Protein AF-A0A6I5X040-F1 (afdb_monomer)

Nearest PDB structures (foldseek):
  6suw-assembly3_V  TM=7.604E-01  e=8.704E-01  Rhodospirillum rubrum ATCC 11170
  5fej-assembly2_B  TM=8.770E-01  e=2.770E+00  Synechocystis sp. PCC 6803
  7qhm-assembly1_L  TM=7.697E-01  e=8.265E+00  Corynebacterium glutamicum ATCC 13032
  2crb-assembly1_A  TM=3.956E-01  e=2.770E+00  Mus musculus

Secondary structure (DSSP, 8-state):
-PPPHHHHHHHHHHHHHHHHHH---HHHHHHHHHHHHHHHHHHHHHHHHHHTTTS-SS---------------------------

Sequence (85 aa):
MSISNIEYYRKRIEEESRRAASETDPSVRHVHRSLVKMYRNRLQAEELRAELLPSSAAQRPNTGVDLARRDTYTPSTSRVPTASA

pLDDT: mean 76.59, std 22.44, range [42.72, 98.5]

Radius of gyration: 28.72 Å; Cα contacts (8 Å, |Δi|>4): 37; chains: 1; bounding box: 78×29×64 Å

Structure (mmCIF, N/CA/C/O backbone):
data_AF-A0A6I5X040-F1
#
_entry.id   AF-A0A6I5X040-F1
#
loop_
_atom_site.group_PDB
_atom_site.id
_atom_site.type_symbol
_atom_site.labe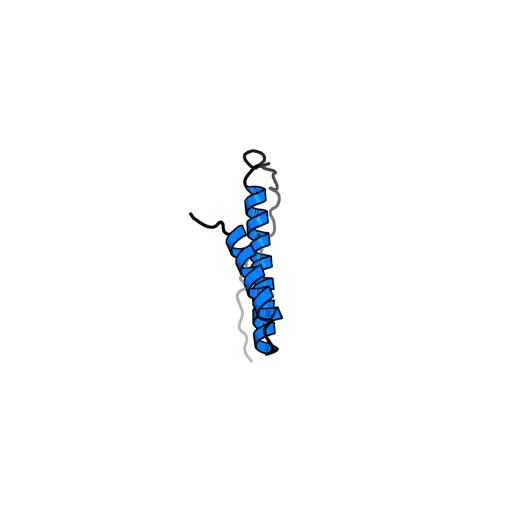l_atom_id
_atom_site.label_alt_id
_atom_site.label_comp_id
_atom_site.label_asym_id
_atom_site.label_entity_id
_atom_site.label_seq_id
_atom_site.pdbx_PDB_ins_code
_atom_site.Cartn_x
_atom_site.Cartn_y
_atom_site.Cartn_z
_atom_site.occupancy
_atom_site.B_iso_or_equiv
_atom_site.auth_seq_id
_atom_site.auth_comp_id
_atom_site.auth_asym_id
_atom_site.auth_atom_id
_atom_site.pdbx_PDB_model_num
ATOM 1 N N . MET A 1 1 ? 1.894 -14.168 18.878 1.00 47.94 1 MET A N 1
ATOM 2 C CA . MET A 1 1 ? 1.712 -12.699 18.878 1.00 47.94 1 MET A CA 1
ATOM 3 C C . MET A 1 1 ? 0.876 -12.329 17.663 1.00 47.94 1 MET A C 1
ATOM 5 O O . MET A 1 1 ? 1.283 -12.673 16.562 1.00 47.94 1 MET A O 1
ATOM 9 N N . SER A 1 2 ? -0.299 -11.722 17.855 1.00 70.12 2 SER A N 1
ATOM 10 C CA . SER A 1 2 ? -1.129 -11.220 16.749 1.00 70.12 2 SER A CA 1
ATOM 11 C C . SER A 1 2 ? -0.706 -9.789 16.439 1.00 70.12 2 SER A C 1
ATOM 13 O O . SER A 1 2 ? -0.678 -8.966 17.347 1.00 70.12 2 SER A O 1
ATOM 15 N N . ILE A 1 3 ? -0.363 -9.501 15.185 1.00 75.44 3 ILE A N 1
ATOM 16 C CA . ILE A 1 3 ? -0.117 -8.131 14.717 1.00 75.44 3 ILE A CA 1
ATOM 17 C C . ILE A 1 3 ? -1.455 -7.384 14.677 1.00 75.44 3 ILE A C 1
ATOM 19 O O . ILE A 1 3 ? -2.464 -7.953 14.253 1.00 75.44 3 ILE A O 1
ATOM 23 N N . SER A 1 4 ? -1.472 -6.126 15.120 1.00 89.44 4 SER A N 1
ATOM 24 C CA . SER A 1 4 ? -2.655 -5.269 14.985 1.00 89.44 4 SER A CA 1
ATOM 25 C C . SER A 1 4 ? -2.867 -4.849 13.524 1.00 89.44 4 SER A C 1
ATOM 27 O O . SER A 1 4 ? -1.908 -4.715 12.763 1.00 89.44 4 SER A O 1
ATOM 29 N N . ASN A 1 5 ? -4.113 -4.594 13.107 1.00 90.19 5 ASN A N 1
ATOM 30 C CA . ASN A 1 5 ? -4.400 -4.129 11.739 1.00 90.19 5 ASN A CA 1
ATOM 31 C C . ASN A 1 5 ? -3.622 -2.848 11.382 1.00 90.19 5 ASN A C 1
ATOM 33 O O . ASN A 1 5 ? -3.147 -2.702 10.258 1.00 90.19 5 ASN A O 1
ATOM 37 N N . ILE A 1 6 ? -3.440 -1.946 12.353 1.00 93.31 6 ILE A N 1
ATOM 38 C CA . ILE A 1 6 ? -2.666 -0.705 12.205 1.00 93.31 6 ILE A CA 1
ATOM 39 C C . ILE A 1 6 ? -1.203 -1.024 11.868 1.00 93.31 6 ILE A C 1
ATOM 41 O O . ILE A 1 6 ? -0.665 -0.520 10.880 1.00 93.31 6 ILE A O 1
ATOM 45 N N . GLU A 1 7 ? -0.557 -1.898 12.641 1.00 94.56 7 GLU A N 1
ATOM 46 C CA . GLU A 1 7 ? 0.825 -2.323 12.382 1.00 94.56 7 GLU A CA 1
ATOM 47 C C . GLU A 1 7 ? 0.957 -3.084 11.061 1.00 94.56 7 GLU A C 1
ATOM 49 O O . GLU A 1 7 ? 1.921 -2.875 10.320 1.00 94.56 7 GLU A O 1
ATOM 54 N N . TYR A 1 8 ? -0.030 -3.921 10.730 1.00 95.62 8 TYR A N 1
ATOM 55 C CA . TYR A 1 8 ? -0.086 -4.615 9.449 1.00 95.62 8 TYR A CA 1
ATOM 56 C C . TYR A 1 8 ? -0.071 -3.619 8.284 1.00 95.62 8 TYR A C 1
ATOM 58 O O . TYR A 1 8 ? 0.788 -3.712 7.403 1.00 95.62 8 TYR A O 1
ATOM 66 N N . TYR A 1 9 ? -0.971 -2.630 8.287 1.00 97.12 9 TYR A N 1
ATOM 67 C CA . TYR A 1 9 ? -1.045 -1.655 7.201 1.00 97.12 9 TYR A CA 1
ATOM 68 C C . TYR A 1 9 ? 0.189 -0.753 7.138 1.00 97.12 9 TYR A C 1
ATOM 70 O O . TYR A 1 9 ? 0.684 -0.504 6.038 1.00 97.12 9 TYR A O 1
ATOM 78 N N . ARG A 1 10 ? 0.755 -0.332 8.279 1.00 97.06 10 ARG A N 1
ATOM 79 C CA . ARG A 1 10 ? 2.020 0.428 8.315 1.00 97.06 10 ARG A CA 1
ATOM 80 C C . ARG A 1 10 ? 3.163 -0.342 7.654 1.00 97.06 10 ARG A C 1
ATOM 82 O O . ARG A 1 10 ? 3.826 0.196 6.768 1.00 97.06 10 ARG A O 1
ATOM 89 N N . LYS A 1 11 ? 3.328 -1.621 8.001 1.00 97.44 11 LYS A N 1
ATOM 90 C CA . LYS A 1 11 ? 4.364 -2.482 7.416 1.00 97.44 11 LYS A CA 1
ATOM 91 C C . LYS A 1 11 ? 4.179 -2.667 5.907 1.00 97.44 11 LYS A C 1
ATOM 93 O O . LYS A 1 11 ? 5.150 -2.624 5.156 1.00 97.44 11 LYS A O 1
ATOM 98 N N . ARG A 1 12 ? 2.938 -2.842 5.440 1.00 97.56 12 ARG A N 1
ATOM 99 C CA . ARG A 1 12 ? 2.646 -2.984 4.001 1.00 97.56 12 ARG A CA 1
ATOM 100 C C . ARG A 1 12 ? 2.887 -1.687 3.231 1.00 97.56 12 ARG A C 1
ATOM 102 O O . ARG A 1 12 ? 3.402 -1.742 2.120 1.00 97.56 12 ARG A O 1
ATOM 109 N N . ILE A 1 13 ? 2.578 -0.528 3.815 1.00 98.31 13 ILE A N 1
ATOM 110 C CA . ILE A 1 13 ? 2.894 0.780 3.219 1.00 98.31 13 ILE A CA 1
ATOM 111 C C . ILE A 1 13 ? 4.402 0.939 3.040 1.00 98.31 13 ILE A C 1
ATOM 113 O O . ILE A 1 13 ? 4.837 1.350 1.966 1.00 98.31 13 ILE A O 1
ATOM 117 N N . GLU A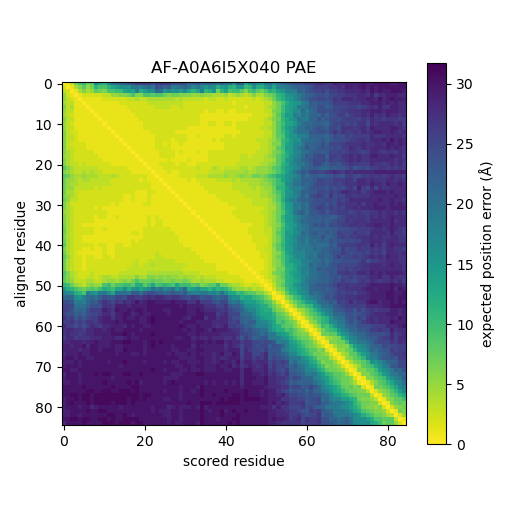 1 14 ? 5.192 0.620 4.064 1.00 98.19 14 GLU A N 1
ATOM 118 C CA . GLU A 1 14 ? 6.653 0.694 4.002 1.00 98.19 14 GLU A CA 1
ATOM 119 C C . GLU A 1 14 ? 7.213 -0.243 2.922 1.00 98.19 14 GLU A C 1
ATOM 121 O O . GLU A 1 14 ? 7.981 0.182 2.056 1.00 98.19 14 GLU A O 1
ATOM 126 N N . GLU A 1 15 ? 6.768 -1.501 2.921 1.00 98.19 15 GLU A N 1
ATOM 127 C CA . GLU A 1 15 ? 7.215 -2.512 1.967 1.00 98.19 15 GLU A CA 1
ATOM 128 C C . GLU A 1 15 ? 6.913 -2.116 0.515 1.00 98.19 15 GLU A C 1
ATOM 130 O O . GLU A 1 15 ? 7.811 -2.140 -0.330 1.00 98.19 15 GLU A O 1
ATOM 135 N N . GLU A 1 16 ? 5.672 -1.724 0.221 1.00 98.19 16 GLU A N 1
ATOM 136 C CA . GLU A 1 16 ? 5.260 -1.340 -1.131 1.00 98.19 16 GLU A CA 1
ATOM 137 C C . GLU A 1 16 ? 5.883 -0.006 -1.566 1.00 98.19 16 GLU A C 1
ATOM 139 O O . GLU A 1 16 ? 6.212 0.164 -2.738 1.00 98.19 16 GLU A O 1
ATOM 144 N N . SER A 1 17 ? 6.130 0.923 -0.634 1.00 98.25 17 SER A N 1
ATOM 145 C CA . SER A 1 17 ? 6.855 2.167 -0.936 1.00 98.25 17 SER A CA 1
ATOM 146 C C . SER A 1 17 ? 8.302 1.884 -1.331 1.00 98.25 17 SER A C 1
ATOM 148 O O . SER A 1 17 ? 8.800 2.462 -2.297 1.00 98.25 17 SER A O 1
ATOM 150 N N . ARG A 1 18 ? 8.967 0.958 -0.628 1.00 98.50 18 ARG A N 1
ATOM 151 C CA . ARG A 1 18 ? 10.325 0.520 -0.967 1.00 98.50 18 ARG A CA 1
ATOM 152 C C . ARG A 1 18 ? 10.362 -0.173 -2.328 1.00 98.50 18 ARG A C 1
ATOM 154 O O . ARG A 1 18 ? 11.215 0.168 -3.139 1.00 98.50 18 ARG A O 1
ATOM 161 N N . ARG A 1 19 ? 9.414 -1.079 -2.604 1.00 97.56 19 ARG A N 1
ATOM 162 C CA . ARG A 1 19 ? 9.285 -1.739 -3.918 1.00 97.56 19 ARG A CA 1
ATOM 163 C C . ARG A 1 19 ? 9.080 -0.717 -5.034 1.00 97.56 19 ARG A C 1
ATOM 165 O O . ARG A 1 19 ? 9.797 -0.751 -6.024 1.00 97.56 19 ARG A O 1
ATOM 172 N N . ALA A 1 20 ? 8.190 0.258 -4.839 1.00 97.62 20 ALA A N 1
ATOM 173 C CA . ALA A 1 20 ? 7.973 1.338 -5.801 1.00 97.62 20 ALA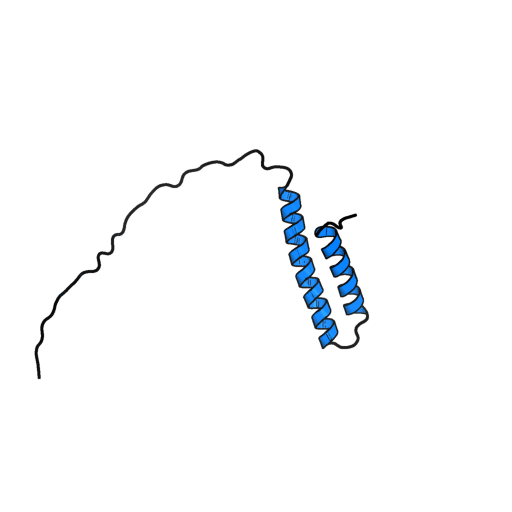 A CA 1
ATOM 174 C C . ALA A 1 20 ? 9.226 2.196 -6.056 1.00 97.62 20 ALA A C 1
ATOM 176 O O . ALA A 1 20 ? 9.363 2.750 -7.145 1.00 97.62 20 ALA A O 1
ATOM 177 N N . ALA A 1 21 ? 10.100 2.357 -5.058 1.00 97.50 21 ALA A N 1
ATOM 178 C CA . ALA A 1 21 ? 11.333 3.130 -5.184 1.00 97.50 21 ALA A CA 1
ATOM 179 C C . ALA A 1 21 ? 12.432 2.369 -5.943 1.00 97.50 21 ALA A C 1
ATOM 181 O O . ALA A 1 21 ? 13.195 2.993 -6.675 1.00 97.50 21 ALA A O 1
ATOM 182 N N . SER A 1 22 ? 12.498 1.043 -5.789 1.00 96.88 22 SER A N 1
ATOM 183 C CA . SER A 1 22 ? 13.448 0.186 -6.511 1.00 96.88 22 SER A CA 1
ATOM 184 C C . SER A 1 22 ? 12.958 -0.265 -7.890 1.00 96.88 22 SER A C 1
ATOM 186 O O . SER A 1 22 ? 13.755 -0.769 -8.674 1.00 96.88 22 SER A O 1
ATOM 188 N N . GLU A 1 23 ? 11.663 -0.125 -8.181 1.00 97.62 23 GLU A N 1
ATOM 189 C CA . GLU A 1 23 ? 11.058 -0.604 -9.425 1.00 97.62 23 GLU A CA 1
ATOM 190 C C . GLU A 1 23 ? 11.375 0.309 -10.619 1.00 97.62 23 GLU A C 1
ATOM 192 O O . GLU A 1 23 ? 11.097 1.520 -10.617 1.00 97.62 23 GLU A O 1
ATOM 197 N N . THR A 1 24 ? 11.925 -0.295 -11.669 1.00 97.50 24 THR A N 1
ATOM 198 C CA . THR A 1 24 ? 12.310 0.379 -12.909 1.00 97.50 24 THR A CA 1
ATOM 199 C C . THR A 1 24 ? 11.138 0.444 -13.882 1.00 97.50 24 THR A C 1
ATOM 201 O O . THR A 1 24 ? 10.950 1.491 -14.516 1.00 97.50 24 THR A O 1
ATOM 204 N N . ASP A 1 25 ? 10.293 -0.593 -13.927 1.00 98.19 25 ASP A N 1
ATOM 205 C CA . ASP A 1 25 ? 9.117 -0.639 -14.790 1.00 98.19 25 ASP A CA 1
ATOM 206 C C . ASP A 1 25 ? 8.051 0.377 -14.320 1.00 98.19 25 ASP A C 1
ATOM 208 O O . ASP A 1 25 ? 7.569 0.329 -13.181 1.00 98.19 25 ASP A O 1
ATOM 212 N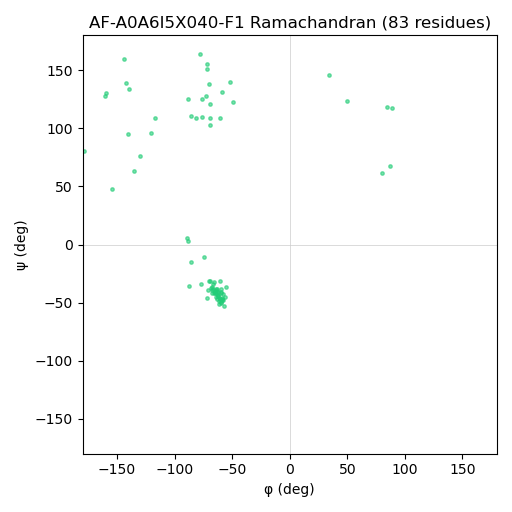 N . PRO A 1 26 ? 7.647 1.336 -15.173 1.00 96.50 26 PRO A N 1
ATOM 213 C CA . PRO A 1 26 ? 6.704 2.382 -14.788 1.00 96.50 26 PRO A CA 1
ATOM 214 C C . PRO A 1 26 ? 5.298 1.854 -14.469 1.00 96.50 26 PRO A C 1
ATOM 216 O O . PRO A 1 26 ? 4.628 2.424 -13.602 1.00 96.50 26 PRO A O 1
ATOM 219 N N . SER A 1 27 ? 4.858 0.783 -15.128 1.00 98.00 27 SER A N 1
ATOM 220 C CA . SER A 1 27 ? 3.555 0.151 -14.912 1.00 98.00 27 SER A CA 1
ATOM 221 C C . SER A 1 27 ? 3.535 -0.580 -13.574 1.00 98.00 27 SER A C 1
ATOM 223 O O . SER A 1 27 ? 2.626 -0.377 -12.768 1.00 98.00 27 SER A O 1
ATOM 225 N N . VAL A 1 28 ? 4.579 -1.358 -13.277 1.00 97.56 28 VAL A N 1
ATOM 226 C CA . VAL A 1 28 ? 4.701 -2.074 -11.997 1.00 97.56 28 VAL A CA 1
ATOM 227 C C . VAL A 1 28 ? 4.854 -1.083 -10.839 1.00 97.56 28 VAL A C 1
ATOM 229 O O . VAL A 1 28 ? 4.157 -1.174 -9.823 1.00 97.56 28 VAL A O 1
ATOM 232 N N . ARG A 1 29 ? 5.657 -0.030 -11.023 1.00 98.06 29 ARG A N 1
ATOM 233 C CA . ARG A 1 29 ? 5.785 1.065 -10.051 1.00 98.06 29 ARG A CA 1
ATOM 234 C C . ARG A 1 29 ? 4.455 1.772 -9.794 1.00 98.06 29 ARG A C 1
ATOM 236 O O . ARG A 1 29 ? 4.177 2.159 -8.655 1.00 98.06 29 ARG A O 1
ATOM 243 N N . HIS A 1 30 ? 3.625 1.956 -10.823 1.00 97.88 30 HIS A N 1
ATOM 244 C CA . HIS A 1 30 ? 2.284 2.516 -10.661 1.00 97.88 30 HIS A CA 1
ATOM 245 C C . HIS A 1 30 ? 1.406 1.625 -9.773 1.00 97.88 30 HIS A C 1
ATOM 247 O O . HIS A 1 30 ? 0.745 2.141 -8.870 1.00 97.88 30 HIS A O 1
ATOM 253 N N . VAL A 1 31 ? 1.449 0.303 -9.962 1.00 98.38 31 VAL A N 1
ATOM 254 C CA . VAL A 1 31 ? 0.716 -0.654 -9.118 1.00 98.38 31 VAL A CA 1
ATOM 255 C C . VAL A 1 31 ? 1.149 -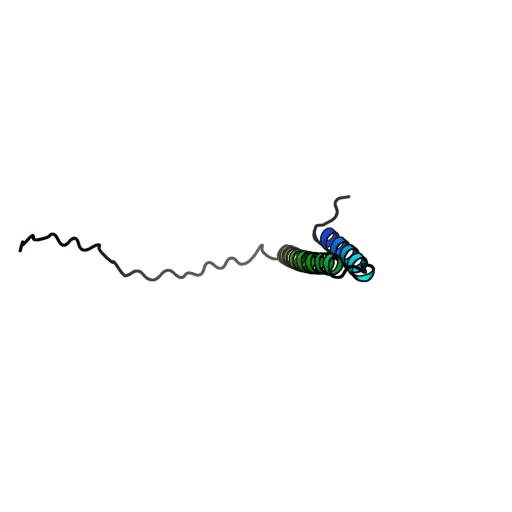0.537 -7.656 1.00 98.38 31 VAL A C 1
ATOM 257 O O . VAL A 1 31 ? 0.293 -0.348 -6.790 1.00 98.38 31 VAL A O 1
ATOM 260 N N . HIS A 1 32 ? 2.454 -0.542 -7.368 1.00 98.12 32 HIS A N 1
ATOM 261 C CA . HIS A 1 32 ? 2.958 -0.378 -5.998 1.00 98.12 32 HIS A CA 1
ATOM 262 C C . HIS A 1 32 ? 2.495 0.941 -5.358 1.00 98.12 32 HIS A C 1
ATOM 264 O O . HIS A 1 32 ? 2.030 0.961 -4.218 1.00 98.12 32 HIS A O 1
ATOM 270 N N . ARG A 1 33 ? 2.523 2.055 -6.103 1.00 97.06 33 ARG A N 1
ATOM 271 C CA . ARG A 1 33 ? 2.003 3.350 -5.621 1.00 97.06 33 ARG A CA 1
ATOM 272 C C . ARG A 1 33 ? 0.500 3.312 -5.337 1.00 97.06 33 ARG A C 1
ATOM 274 O O . ARG A 1 33 ? 0.049 3.914 -4.361 1.00 97.06 33 ARG A O 1
ATOM 281 N N . SER A 1 34 ? -0.276 2.617 -6.163 1.00 98.38 34 SER A N 1
ATOM 282 C CA . SER A 1 34 ? -1.716 2.439 -5.959 1.00 98.38 34 SER A CA 1
ATOM 283 C C . SER A 1 34 ? -2.016 1.580 -4.727 1.00 98.38 34 SER A C 1
ATOM 285 O O . SER A 1 34 ? -2.902 1.929 -3.945 1.00 98.38 34 SER A O 1
ATOM 287 N N . LEU A 1 35 ? -1.225 0.532 -4.479 1.00 97.88 35 LEU A N 1
ATOM 288 C CA . LEU A 1 35 ? -1.304 -0.262 -3.250 1.00 97.88 35 LEU A CA 1
ATOM 289 C C . LEU A 1 35 ? -0.985 0.581 -2.009 1.00 97.88 35 LEU A C 1
ATOM 291 O O . LEU A 1 35 ? -1.741 0.546 -1.041 1.00 97.88 35 LEU A O 1
ATOM 295 N N . VAL A 1 36 ? 0.063 1.412 -2.050 1.00 98.06 36 VAL A N 1
ATOM 296 C CA . VAL A 1 36 ? 0.391 2.344 -0.954 1.00 98.06 36 VAL A CA 1
ATOM 297 C C . VAL A 1 36 ? -0.784 3.272 -0.636 1.00 98.06 36 VAL A C 1
ATOM 299 O O . VAL A 1 36 ? -1.124 3.446 0.535 1.00 98.06 36 VAL A O 1
ATOM 302 N N . LYS A 1 37 ? -1.439 3.847 -1.654 1.00 97.94 37 LYS A N 1
ATOM 303 C CA . LYS A 1 37 ? -2.633 4.690 -1.454 1.00 97.94 37 LYS A CA 1
ATOM 304 C C . LYS A 1 37 ? -3.769 3.914 -0.790 1.00 97.94 37 LYS A C 1
ATOM 306 O O . LYS A 1 37 ? -4.350 4.394 0.179 1.00 97.94 37 LYS A O 1
ATOM 311 N N . MET A 1 38 ? -4.055 2.707 -1.277 1.00 98.25 38 MET A N 1
ATOM 312 C CA . MET A 1 38 ? -5.098 1.854 -0.709 1.00 98.25 38 MET A CA 1
ATOM 313 C C . MET A 1 38 ? -4.824 1.541 0.768 1.00 98.25 38 MET A C 1
ATOM 315 O O . MET A 1 38 ? -5.716 1.698 1.601 1.00 98.25 38 MET A O 1
ATOM 319 N N . TYR A 1 39 ? -3.595 1.144 1.109 1.00 97.88 39 TYR A N 1
ATOM 320 C CA . TYR A 1 39 ? -3.236 0.825 2.488 1.00 97.88 39 TYR A CA 1
ATOM 321 C C . TYR A 1 39 ? -3.258 2.049 3.403 1.00 97.88 39 TYR A C 1
ATOM 323 O O . TYR A 1 39 ? -3.666 1.914 4.550 1.00 97.88 39 TYR A O 1
ATOM 331 N N . ARG A 1 40 ? -2.902 3.246 2.914 1.00 97.44 40 ARG A N 1
ATOM 332 C CA . ARG A 1 40 ? -3.052 4.492 3.687 1.00 97.44 40 ARG A CA 1
ATOM 333 C C . ARG A 1 40 ? -4.512 4.784 4.026 1.00 97.44 40 ARG A C 1
ATOM 335 O O . ARG A 1 40 ? -4.806 5.078 5.178 1.00 97.44 40 ARG A O 1
ATOM 342 N N . ASN A 1 41 ? -5.422 4.626 3.065 1.00 96.75 41 ASN A N 1
ATOM 343 C CA . ASN A 1 41 ? -6.853 4.822 3.312 1.00 96.75 41 ASN A CA 1
ATOM 344 C C . ASN A 1 41 ? -7.393 3.812 4.339 1.00 9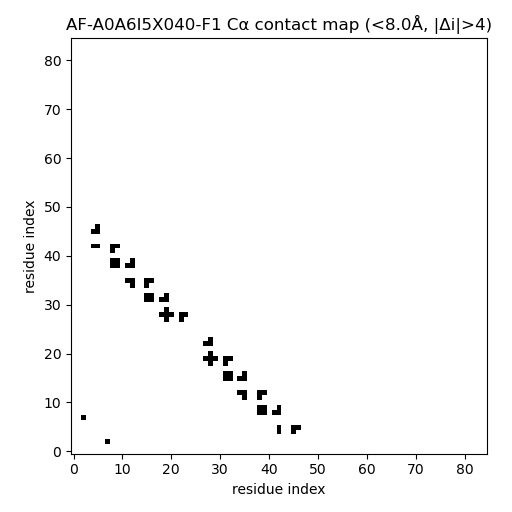6.75 41 ASN A C 1
A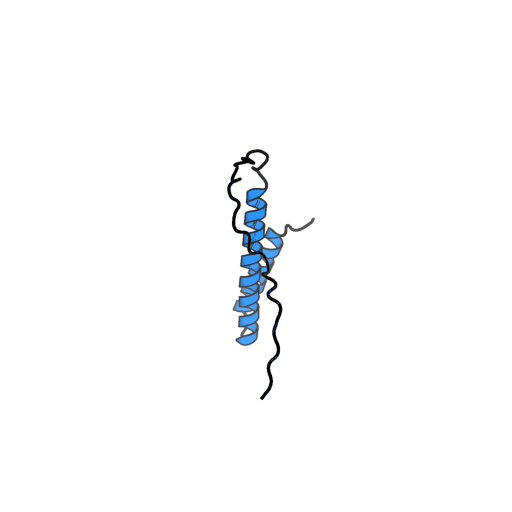TOM 346 O O . ASN A 1 41 ? -8.196 4.163 5.200 1.00 96.75 41 ASN A O 1
ATOM 350 N N . ARG A 1 42 ? -6.940 2.552 4.270 1.00 96.00 42 ARG A N 1
ATOM 351 C CA . ARG A 1 42 ? -7.306 1.519 5.254 1.00 96.00 42 ARG A CA 1
ATOM 352 C C . ARG A 1 42 ? -6.721 1.806 6.635 1.00 96.00 42 ARG A C 1
ATOM 354 O O . ARG A 1 42 ? -7.438 1.675 7.618 1.00 96.00 42 ARG A O 1
ATOM 361 N N . LEU A 1 43 ? -5.464 2.243 6.701 1.00 96.25 43 LEU A N 1
ATOM 362 C CA . LEU A 1 43 ? -4.804 2.629 7.945 1.00 96.25 43 LEU A CA 1
ATOM 363 C C . LEU A 1 43 ? -5.561 3.765 8.643 1.00 96.25 43 LEU A C 1
ATOM 365 O O . LEU A 1 43 ? -5.869 3.629 9.818 1.00 96.25 43 LEU A O 1
ATOM 369 N N . GLN A 1 44 ? -5.941 4.816 7.912 1.00 95.25 44 GLN A N 1
ATOM 370 C CA . GLN A 1 44 ? -6.725 5.925 8.469 1.00 95.25 44 GLN A CA 1
ATOM 371 C C . GLN A 1 44 ? -8.079 5.466 9.024 1.00 95.25 44 GLN A C 1
ATOM 373 O O . GLN A 1 44 ? -8.486 5.911 10.091 1.00 95.25 44 GLN A O 1
ATOM 378 N N . ALA A 1 45 ? -8.773 4.555 8.334 1.00 93.12 45 ALA A N 1
ATOM 379 C CA . ALA A 1 45 ? -10.040 4.013 8.823 1.00 93.12 45 ALA A CA 1
ATOM 380 C C . ALA A 1 45 ? -9.871 3.201 10.122 1.00 93.12 45 ALA A C 1
ATOM 382 O O . ALA A 1 45 ? -10.701 3.307 11.024 1.00 93.12 45 ALA A O 1
ATOM 383 N N . GLU A 1 46 ? -8.798 2.412 10.237 1.00 91.94 46 GLU A N 1
ATOM 384 C CA . GLU A 1 46 ? -8.490 1.661 11.462 1.00 91.94 46 GLU A CA 1
ATOM 385 C C . GLU A 1 46 ? -8.036 2.577 12.604 1.00 91.94 46 GLU A C 1
ATOM 387 O O . GLU A 1 46 ? -8.431 2.355 13.746 1.00 91.94 46 GLU A O 1
ATOM 392 N N . GLU A 1 47 ? -7.247 3.613 12.309 1.00 91.19 47 GLU A N 1
ATOM 393 C CA . GLU A 1 47 ? -6.817 4.615 13.291 1.00 91.19 47 GLU A CA 1
ATOM 394 C C . GLU A 1 47 ? -8.025 5.384 13.846 1.00 91.19 47 GLU A C 1
ATOM 396 O O . GLU A 1 47 ? -8.188 5.432 15.062 1.00 91.19 47 GLU A O 1
ATOM 401 N N . LEU A 1 48 ? -8.946 5.850 12.991 1.00 90.50 48 LEU A N 1
ATOM 402 C CA . LEU A 1 48 ? -10.206 6.475 13.423 1.00 90.50 48 LEU A CA 1
ATOM 403 C C . LEU A 1 48 ? -11.070 5.524 14.261 1.00 90.50 48 LEU A C 1
ATOM 405 O O . LEU A 1 48 ? -11.649 5.919 15.272 1.00 90.50 48 LEU A O 1
ATOM 409 N N . ARG A 1 49 ? -11.164 4.247 13.868 1.00 86.69 49 ARG A N 1
ATOM 410 C CA . ARG A 1 49 ? -11.922 3.246 14.631 1.00 86.69 49 ARG A CA 1
ATOM 411 C C . ARG A 1 49 ? -11.311 3.004 16.010 1.00 86.69 49 ARG A C 1
ATOM 413 O O . ARG A 1 49 ? -12.052 2.857 16.977 1.00 86.69 49 ARG A O 1
ATOM 420 N N . ALA A 1 50 ? -9.985 2.935 16.096 1.00 84.06 50 ALA A N 1
ATOM 421 C CA . ALA A 1 50 ? -9.268 2.767 17.354 1.00 84.06 50 ALA A CA 1
ATOM 422 C C . ALA A 1 50 ? -9.396 4.004 18.257 1.00 84.06 50 ALA A C 1
ATOM 424 O O . ALA A 1 50 ? -9.532 3.856 19.468 1.00 84.06 50 ALA A O 1
ATOM 425 N N . GLU A 1 51 ? -9.412 5.204 17.677 1.00 78.31 51 GLU A N 1
ATOM 426 C CA . GLU A 1 51 ? -9.568 6.475 18.393 1.00 78.31 51 GLU A CA 1
ATOM 427 C C . GLU A 1 51 ? -10.984 6.658 18.971 1.00 78.31 51 GLU A C 1
ATOM 429 O O . GLU A 1 51 ? -11.144 7.208 20.057 1.00 78.31 51 GLU A O 1
ATOM 434 N N . LEU A 1 52 ? -12.014 6.107 18.318 1.00 68.50 52 LEU A N 1
ATOM 435 C CA . LEU A 1 52 ? -13.389 6.060 18.839 1.00 68.50 52 LEU A CA 1
ATOM 436 C C . LEU A 1 52 ? -13.598 5.017 19.958 1.00 68.50 52 LEU A C 1
ATOM 438 O O . LEU A 1 52 ? -14.647 5.006 20.607 1.00 68.50 52 LEU A O 1
ATOM 442 N N . LEU A 1 53 ? -12.629 4.125 20.189 1.00 61.81 53 LEU A N 1
ATOM 443 C CA . LEU A 1 53 ? -12.754 3.000 21.121 1.00 61.81 53 LEU A CA 1
ATOM 444 C C . LEU A 1 53 ? -12.363 3.282 22.590 1.00 61.81 53 LEU A C 1
ATOM 446 O O . LEU A 1 53 ? -12.523 2.366 23.398 1.00 61.81 53 LEU A O 1
ATOM 450 N N . PRO A 1 54 ? -11.991 4.511 23.015 1.00 52.31 54 PRO A N 1
ATOM 451 C CA . PRO A 1 54 ? -12.083 4.854 24.433 1.00 52.31 54 PRO A CA 1
ATOM 452 C C . PRO A 1 54 ? -12.693 6.248 24.690 1.00 52.31 54 PRO A C 1
ATOM 454 O O . PRO A 1 54 ? -12.045 7.119 25.261 1.00 52.31 54 PRO A O 1
ATOM 457 N N . SER A 1 55 ? -13.960 6.458 24.308 1.00 46.91 55 SER A N 1
ATOM 458 C CA . SER A 1 55 ? -14.939 7.313 25.026 1.00 46.91 55 SER A CA 1
ATOM 459 C C . SER A 1 55 ? -16.302 7.297 24.322 1.00 46.91 55 SER A C 1
ATOM 461 O O . SER A 1 55 ? -16.650 8.205 23.576 1.00 46.91 55 SER A O 1
ATOM 463 N N . SER A 1 56 ? -17.107 6.255 24.540 1.00 45.69 56 SER A N 1
ATOM 464 C CA . SER A 1 56 ? -18.540 6.266 24.178 1.00 45.69 56 SER A CA 1
ATOM 465 C C . SER A 1 56 ? -19.359 5.308 25.047 1.00 45.69 56 SER A C 1
ATOM 467 O O . SER A 1 56 ? -20.189 4.542 24.571 1.00 45.69 56 SER A O 1
ATOM 469 N N . ALA A 1 57 ? -19.138 5.384 26.362 1.00 46.34 57 ALA A N 1
ATOM 470 C CA . ALA A 1 57 ? -20.138 4.992 27.358 1.00 46.34 57 ALA A CA 1
ATOM 471 C C . ALA A 1 57 ? -21.062 6.167 27.749 1.00 46.34 57 ALA A C 1
ATOM 473 O O . ALA A 1 57 ? -21.899 6.024 28.635 1.00 46.34 57 ALA A O 1
ATOM 474 N N . ALA A 1 58 ? -20.956 7.329 27.101 1.00 51.06 58 ALA A N 1
ATOM 475 C CA . ALA A 1 58 ? -21.837 8.460 27.360 1.00 51.06 58 ALA A CA 1
ATOM 476 C C . ALA A 1 58 ? -22.170 9.188 26.056 1.00 51.06 58 ALA A C 1
ATOM 478 O O . ALA A 1 58 ? -21.289 9.425 25.241 1.00 51.06 58 ALA A O 1
ATOM 479 N N . GLN A 1 59 ? -23.441 9.577 25.929 1.00 46.00 59 GLN A N 1
ATOM 480 C CA . GLN A 1 59 ? -24.033 10.414 24.876 1.00 46.00 59 GLN A CA 1
ATOM 481 C C . GLN A 1 59 ? -24.512 9.690 23.609 1.00 46.00 59 GLN A C 1
ATOM 483 O O . GLN A 1 59 ? -24.106 9.964 22.486 1.00 46.00 59 GLN A O 1
ATOM 488 N N . ARG A 1 60 ? -25.559 8.878 23.792 1.00 52.34 60 ARG A N 1
ATOM 489 C CA . ARG A 1 60 ? -26.737 9.027 22.929 1.00 52.34 60 ARG A CA 1
ATOM 490 C C . ARG A 1 60 ? -27.585 10.182 23.473 1.00 52.34 60 ARG A C 1
ATOM 492 O O . ARG A 1 60 ? -28.221 9.983 24.507 1.00 52.34 60 ARG A O 1
ATOM 499 N N . PRO A 1 61 ? -27.670 11.348 22.820 1.00 42.72 61 PRO A N 1
ATOM 500 C CA . PRO A 1 61 ? -28.856 12.166 22.943 1.00 42.72 61 PRO A CA 1
ATOM 501 C C . PRO A 1 61 ? -29.874 11.672 21.913 1.00 42.72 61 PRO A C 1
ATOM 503 O O .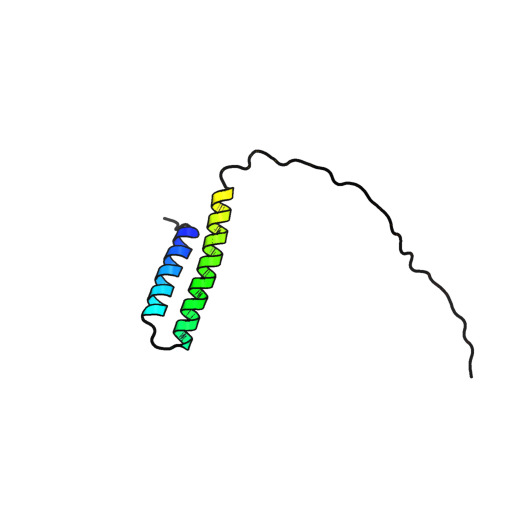 PRO A 1 61 ? -29.699 11.805 20.704 1.00 42.72 61 PRO A O 1
ATOM 506 N N . ASN A 1 62 ? -30.945 11.069 22.425 1.00 53.72 62 ASN A N 1
ATOM 507 C CA . ASN A 1 62 ? -32.228 11.099 21.744 1.00 53.72 62 ASN A CA 1
ATOM 508 C C . ASN A 1 62 ? -32.651 12.568 21.611 1.00 53.72 62 ASN A C 1
ATOM 510 O O . ASN A 1 62 ? -33.041 13.190 22.595 1.00 53.72 62 ASN A O 1
ATOM 514 N N . THR A 1 63 ? -32.607 13.092 20.397 1.00 49.53 63 THR A N 1
ATOM 515 C CA . THR A 1 63 ? -33.363 14.266 19.948 1.00 49.53 63 THR A CA 1
ATOM 516 C C . THR A 1 63 ? -33.792 13.909 18.526 1.00 49.53 63 THR A C 1
ATOM 518 O O . THR A 1 63 ? -32.988 13.894 17.607 1.00 49.53 63 THR A O 1
ATOM 521 N N . GLY A 1 64 ? -34.992 13.377 18.312 1.00 51.78 64 GLY A N 1
ATOM 522 C CA . GLY A 1 64 ? -36.221 14.133 18.512 1.00 51.78 64 GLY A CA 1
ATOM 523 C C . GLY A 1 64 ? -36.469 15.024 17.294 1.00 51.78 64 GLY A C 1
ATOM 524 O O . GLY A 1 64 ? -36.460 16.238 17.430 1.00 51.78 64 GLY A O 1
ATOM 525 N N . VAL A 1 65 ? -36.648 14.421 16.114 1.00 51.28 65 VAL A N 1
ATOM 526 C CA . VAL A 1 65 ? -37.323 15.052 14.967 1.00 51.28 65 VAL A CA 1
ATOM 527 C C . VAL A 1 65 ? -38.363 14.056 14.464 1.00 51.28 65 VAL A C 1
ATOM 529 O O . VAL A 1 65 ? -38.163 13.306 13.513 1.00 51.28 65 VAL A O 1
ATOM 532 N N . ASP A 1 66 ? -39.448 13.995 15.227 1.00 53.28 66 ASP A N 1
ATOM 533 C CA . ASP A 1 66 ? -40.785 13.774 14.684 1.00 53.28 66 ASP A CA 1
ATOM 534 C C . ASP A 1 66 ? -41.281 15.120 14.094 1.00 53.28 66 ASP A C 1
ATOM 536 O O . ASP A 1 66 ? -40.728 16.162 14.449 1.00 53.28 66 ASP A O 1
ATOM 540 N N . LEU A 1 67 ? -42.331 15.092 13.261 1.00 50.72 67 LEU A N 1
ATOM 541 C CA . LEU A 1 67 ? -42.908 16.149 12.391 1.00 50.72 67 LEU A CA 1
ATOM 542 C C . LEU A 1 67 ? -42.233 16.292 11.010 1.00 50.72 67 LEU A C 1
ATOM 544 O O . LEU A 1 67 ? -41.074 16.665 10.916 1.00 50.72 67 LEU A O 1
ATOM 548 N N . ALA A 1 68 ? -42.887 16.099 9.860 1.00 47.84 68 ALA A N 1
ATOM 549 C CA . ALA A 1 68 ? -44.299 15.933 9.498 1.00 47.84 68 ALA A CA 1
ATOM 550 C C . ALA A 1 68 ? -44.334 15.244 8.108 1.00 47.84 68 ALA A C 1
ATOM 552 O O . ALA A 1 68 ? -43.507 15.543 7.258 1.00 47.84 68 ALA A O 1
ATOM 553 N N . ARG A 1 69 ? -45.089 14.168 7.856 1.00 46.53 69 ARG A N 1
ATOM 554 C CA . ARG A 1 69 ? -46.527 14.093 7.522 1.00 46.53 69 ARG A CA 1
ATOM 555 C C . ARG A 1 69 ? -46.972 15.043 6.387 1.00 46.53 69 ARG A C 1
ATOM 557 O O . ARG A 1 69 ? -46.941 16.252 6.577 1.00 46.53 69 ARG A O 1
ATOM 564 N N . ARG A 1 70 ? -47.567 14.432 5.341 1.00 48.50 70 ARG A N 1
ATOM 565 C CA . ARG A 1 70 ? -48.192 14.972 4.100 1.00 48.50 70 ARG A CA 1
ATOM 566 C C . ARG A 1 70 ? -47.173 15.129 2.957 1.00 48.50 70 ARG A C 1
ATOM 568 O O . ARG A 1 70 ? -46.171 15.786 3.138 1.00 48.50 70 ARG A O 1
ATOM 575 N N . ASP A 1 71 ? -47.289 14.453 1.818 1.00 45.16 71 ASP A N 1
ATOM 576 C CA . ASP A 1 71 ? -48.492 14.350 1.004 1.00 45.16 71 ASP A CA 1
ATOM 577 C C . ASP A 1 71 ? -48.751 12.965 0.407 1.00 45.16 71 ASP A C 1
ATOM 579 O O . ASP A 1 71 ? -47.911 12.296 -0.190 1.00 45.16 71 ASP A O 1
ATOM 583 N N . THR A 1 72 ? -50.010 12.595 0.569 1.00 48.72 72 THR A N 1
ATOM 584 C CA . THR A 1 72 ? -50.784 11.633 -0.193 1.00 48.72 72 THR A CA 1
ATOM 585 C C . THR A 1 72 ? -50.648 11.897 -1.697 1.00 48.72 72 THR A C 1
ATOM 587 O O . THR A 1 72 ? -51.050 12.957 -2.165 1.00 48.72 72 THR A O 1
ATOM 590 N N . TYR A 1 73 ? -50.192 10.920 -2.483 1.00 46.66 73 TYR A N 1
ATOM 591 C CA . TYR A 1 73 ? -50.566 10.847 -3.898 1.00 46.66 73 TYR A CA 1
ATOM 592 C C . TYR A 1 73 ? -51.278 9.519 -4.145 1.00 46.66 73 TYR A C 1
ATOM 594 O O . TYR A 1 73 ? -50.679 8.457 -4.293 1.00 46.66 73 TYR A O 1
ATOM 602 N N . THR A 1 74 ? -52.604 9.598 -4.101 1.00 60.25 74 THR A N 1
ATOM 603 C CA . THR A 1 74 ? -53.545 8.576 -4.554 1.00 60.25 74 THR A CA 1
ATOM 604 C C . THR A 1 74 ? -53.324 8.280 -6.041 1.00 60.25 74 THR A C 1
ATOM 606 O O . THR A 1 74 ? -53.320 9.226 -6.834 1.00 60.25 74 THR A O 1
ATOM 609 N N . PRO A 1 75 ? -53.212 7.009 -6.467 1.00 49.75 75 PRO A N 1
ATOM 610 C CA . PRO A 1 75 ? -53.298 6.669 -7.879 1.00 49.75 75 PRO A CA 1
ATOM 611 C C . PRO A 1 75 ? -54.742 6.897 -8.338 1.00 49.75 75 PRO A C 1
ATOM 613 O O . PRO A 1 75 ? -55.646 6.124 -8.018 1.00 49.75 75 PRO A O 1
ATOM 616 N N . SER A 1 76 ? -54.972 8.002 -9.048 1.00 49.22 76 SER A N 1
ATOM 617 C CA . SER A 1 76 ? -56.271 8.294 -9.646 1.00 49.22 76 SER A CA 1
ATOM 618 C C . SER A 1 76 ? -56.518 7.305 -10.783 1.00 49.22 76 SER A C 1
ATOM 620 O O . SER A 1 76 ? -55.863 7.333 -11.825 1.00 49.22 76 SER A O 1
ATOM 622 N N . THR A 1 77 ? -57.444 6.385 -10.544 1.00 56.25 77 THR A N 1
ATOM 623 C CA . THR A 1 77 ? -58.031 5.514 -11.555 1.00 56.25 77 THR A CA 1
ATOM 624 C C . THR A 1 77 ? -59.032 6.340 -12.351 1.00 56.25 77 THR A C 1
ATOM 626 O O . THR A 1 77 ? -60.097 6.675 -11.846 1.00 56.25 77 THR A O 1
ATOM 629 N N . SER A 1 78 ? -58.713 6.647 -13.608 1.00 49.62 78 SER A N 1
ATOM 630 C CA . SER A 1 78 ? -59.705 7.160 -14.554 1.00 49.62 78 SER A CA 1
ATOM 631 C C . SER A 1 78 ? -59.862 6.176 -15.707 1.00 49.62 78 SER A C 1
ATOM 633 O O . SER A 1 78 ? -58.962 5.963 -16.517 1.00 49.62 78 SER A O 1
ATOM 635 N N . ARG A 1 79 ? -61.022 5.519 -15.710 1.00 51.38 79 ARG A N 1
ATOM 636 C CA . ARG A 1 79 ? -61.548 4.653 -16.765 1.00 51.38 79 ARG A CA 1
ATOM 637 C C . ARG A 1 79 ? -61.995 5.506 -17.969 1.00 51.38 79 ARG A C 1
ATOM 639 O O . ARG A 1 79 ? -62.782 6.417 -17.764 1.00 51.38 79 ARG A O 1
ATOM 646 N N . VAL A 1 80 ? -61.494 5.138 -19.160 1.00 53.72 80 VAL A N 1
ATOM 647 C CA . VAL A 1 80 ? -62.081 5.054 -20.536 1.00 53.72 80 VAL A CA 1
ATOM 648 C C . VAL A 1 80 ? -63.160 6.070 -20.998 1.00 53.72 80 VAL A C 1
ATOM 650 O O . VAL A 1 80 ? -64.055 6.401 -20.229 1.00 53.72 80 VAL A O 1
ATOM 653 N N . PRO A 1 81 ? -63.186 6.463 -22.297 1.00 53.44 81 PRO A N 1
ATOM 654 C CA . PRO A 1 81 ? -63.801 5.573 -23.295 1.00 53.44 81 PRO A CA 1
ATOM 655 C C . PRO A 1 81 ? -63.157 5.534 -24.695 1.00 53.44 81 PRO A C 1
ATOM 657 O O . PRO A 1 81 ? -62.456 6.433 -25.146 1.00 53.44 81 PRO A O 1
ATOM 660 N N . THR A 1 82 ? -63.469 4.432 -25.370 1.00 54.44 82 THR A N 1
ATOM 661 C CA . THR A 1 82 ? -63.360 4.118 -26.797 1.00 54.44 82 THR A CA 1
ATOM 662 C C . THR A 1 82 ? -64.015 5.176 -27.697 1.00 54.44 82 THR A C 1
ATOM 664 O O . THR A 1 82 ? -65.139 5.583 -27.414 1.00 54.44 82 THR A O 1
ATOM 667 N N . ALA A 1 83 ? -63.389 5.518 -28.829 1.00 48.41 83 ALA A N 1
ATOM 668 C CA . ALA A 1 83 ? -64.078 5.915 -30.065 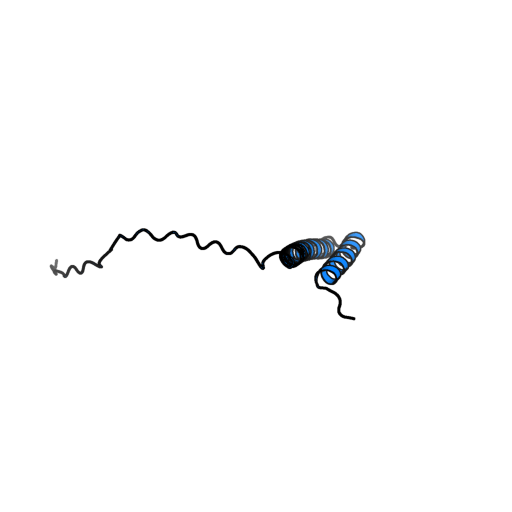1.00 48.41 83 ALA A CA 1
ATOM 669 C C . ALA A 1 83 ? -63.140 5.763 -31.280 1.00 48.41 83 ALA A C 1
ATOM 671 O O . ALA A 1 83 ? -62.007 6.238 -31.260 1.00 48.41 83 ALA A O 1
ATOM 672 N N . SER A 1 84 ? -63.634 5.059 -32.298 1.00 45.34 84 SER A N 1
ATOM 673 C CA . SER A 1 84 ? -63.001 4.753 -33.584 1.00 45.34 84 SER A CA 1
ATOM 674 C C . SER A 1 84 ? -62.901 5.956 -34.527 1.00 45.34 84 SER A C 1
ATOM 676 O O . SER A 1 84 ? -63.776 6.822 -34.503 1.00 45.34 84 SER A O 1
ATOM 678 N N . ALA A 1 85 ? -61.934 5.902 -35.446 1.00 45.44 85 ALA A N 1
ATOM 679 C CA . ALA A 1 85 ? -62.120 6.188 -36.873 1.00 45.44 85 ALA A CA 1
ATOM 680 C C . ALA A 1 85 ? -61.043 5.448 -37.677 1.00 45.44 85 ALA A C 1
ATOM 682 O O . ALA A 1 85 ? -59.864 5.526 -37.264 1.00 45.44 85 ALA A O 1
#

Foldseek 3Di:
DDDDLLRVLVVLLVVLVVVLVPDPDPVSNVVSVVSNVVSVVVNVVVVVVVVVPPDDPDDDDDDDDDDDDDDDDDPDDDDDDDDDD

Solvent-accessible surface area (backbone atoms only — not comparable to full-atom values): 5540 Å² total; per-residue (Å²): 135,84,80,51,72,57,59,51,29,52,52,50,32,53,54,30,48,51,50,31,69,73,43,80,51,68,68,62,23,46,50,28,51,50,50,30,54,53,32,50,57,51,32,52,54,48,50,53,54,58,66,60,68,82,76,70,94,68,82,85,77,90,75,88,80,79,87,75,88,85,85,88,80,77,85,80,85,77,83,84,82,91,82,90,133

Mean predicted aligned error: 15.69 Å